Protein AF-A0A1V2RD81-F1 (afdb_monomer_lite)

Radius of gyration: 16.03 Å; chains: 1; bounding box: 34×16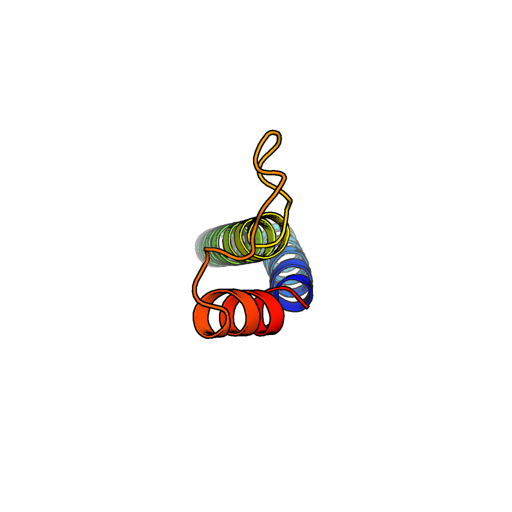×46 Å

Sequence (72 aa):
MRGTEHYREAERALRRANESGDVEWAMVNAQMAQVHATLALAAATALAPVAGVQDTRELESSTYEAWQEVAE

Secondary structure (DSSP, 8-state):
--HHHHHHHHHHHHHHHHH-S-HHHHHHHHHHHHHHHHHHHHHHHHTS--TT---GGGS-HHHHHHHHHHH-

Structure (mmCIF, N/CA/C/O backbone):
data_AF-A0A1V2RD81-F1
#
_entry.id   AF-A0A1V2RD81-F1
#
loop_
_atom_site.group_PDB
_atom_site.id
_atom_site.type_symbol
_atom_site.label_atom_id
_atom_site.label_alt_id
_atom_site.label_comp_id
_atom_site.label_asym_id
_atom_site.label_entity_id
_atom_site.label_seq_id
_atom_site.pdbx_PDB_ins_code
_atom_site.Cartn_x
_atom_site.Cartn_y
_atom_site.Cartn_z
_atom_site.occupancy
_atom_site.B_iso_or_equiv
_atom_site.auth_seq_id
_atom_site.auth_comp_id
_atom_site.auth_asym_id
_atom_site.auth_atom_id
_atom_site.pdbx_PDB_model_num
ATOM 1 N N . MET A 1 1 ? -12.064 -5.216 -0.323 1.00 69.00 1 MET A N 1
ATOM 2 C CA . MET A 1 1 ? -10.748 -5.724 0.090 1.00 69.00 1 MET A CA 1
ATOM 3 C C . MET A 1 1 ? -10.522 -5.318 1.526 1.00 69.00 1 MET A C 1
ATOM 5 O O . MET A 1 1 ? -10.931 -4.224 1.891 1.00 69.00 1 MET A O 1
ATOM 9 N N . ARG A 1 2 ? -9.901 -6.194 2.303 1.00 85.56 2 ARG A N 1
ATOM 10 C CA . ARG A 1 2 ? -9.563 -5.996 3.715 1.00 85.56 2 ARG A CA 1
ATOM 11 C C . ARG A 1 2 ? -8.131 -5.479 3.863 1.00 85.56 2 ARG A C 1
ATOM 13 O O . ARG A 1 2 ? -7.340 -5.577 2.918 1.00 85.56 2 ARG A O 1
ATOM 20 N N . GLY A 1 3 ? -7.759 -4.967 5.035 1.00 84.69 3 GLY A N 1
ATOM 21 C CA . GLY A 1 3 ? -6.417 -4.427 5.296 1.00 84.69 3 GLY A CA 1
ATOM 22 C C . GLY A 1 3 ? -5.283 -5.394 4.926 1.00 84.69 3 GLY A C 1
ATOM 23 O O . GLY A 1 3 ? -4.323 -5.020 4.248 1.00 84.69 3 GLY A O 1
ATOM 24 N N . THR A 1 4 ? -5.430 -6.674 5.276 1.00 87.94 4 THR A N 1
ATOM 25 C CA . THR A 1 4 ? -4.443 -7.718 4.944 1.00 87.94 4 THR A CA 1
ATOM 26 C C . THR A 1 4 ? -4.378 -8.043 3.447 1.00 87.94 4 THR A C 1
ATOM 28 O O . THR A 1 4 ? -3.313 -8.381 2.924 1.00 87.94 4 THR A O 1
ATOM 31 N N . GLU A 1 5 ? -5.491 -7.918 2.725 1.00 91.75 5 GLU A N 1
ATOM 32 C CA . GLU A 1 5 ? -5.537 -8.104 1.272 1.00 91.75 5 GLU A CA 1
ATOM 33 C C . GLU A 1 5 ? -4.838 -6.951 0.554 1.00 91.75 5 GLU A C 1
ATOM 35 O O . GLU A 1 5 ? -4.053 -7.191 -0.361 1.00 91.75 5 GLU A O 1
ATOM 40 N N . HIS A 1 6 ? -5.044 -5.716 1.020 1.00 92.12 6 HIS A N 1
ATOM 41 C CA . HIS A 1 6 ? -4.299 -4.556 0.544 1.00 92.12 6 HIS A CA 1
ATOM 42 C C . HIS A 1 6 ? -2.791 -4.731 0.751 1.00 92.12 6 HIS A C 1
ATOM 44 O O . HIS A 1 6 ? -2.024 -4.499 -0.177 1.00 92.12 6 HIS A O 1
ATOM 50 N N . TYR A 1 7 ? -2.350 -5.244 1.901 1.00 92.19 7 TYR A N 1
ATOM 51 C CA . TYR A 1 7 ? -0.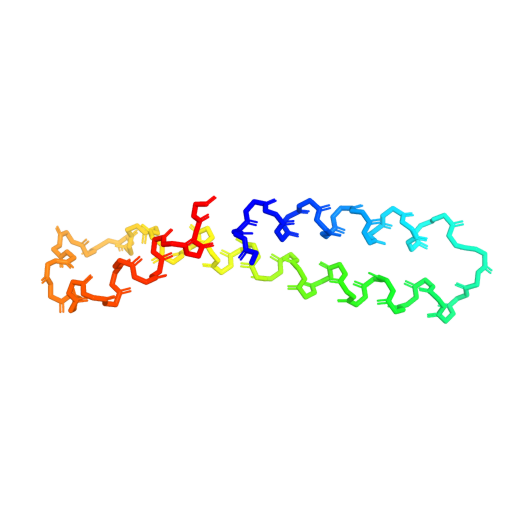927 -5.518 2.119 1.00 92.19 7 TYR A CA 1
ATOM 52 C C . TYR A 1 7 ? -0.358 -6.518 1.095 1.00 92.19 7 TYR A C 1
ATOM 54 O O . TYR A 1 7 ? 0.675 -6.266 0.475 1.00 92.19 7 TYR A O 1
ATOM 62 N N . ARG A 1 8 ? -1.067 -7.626 0.839 1.00 95.50 8 ARG A N 1
ATOM 63 C CA . ARG A 1 8 ? -0.643 -8.632 -0.155 1.00 95.50 8 ARG A CA 1
ATOM 64 C C . ARG A 1 8 ? -0.605 -8.073 -1.576 1.00 95.50 8 ARG A C 1
ATOM 66 O O . ARG A 1 8 ? 0.305 -8.410 -2.332 1.00 95.50 8 ARG A O 1
ATOM 73 N N . GLU A 1 9 ? -1.575 -7.242 -1.957 1.00 97.12 9 GLU A N 1
ATOM 74 C CA . GLU A 1 9 ? -1.559 -6.583 -3.268 1.00 97.12 9 GLU A CA 1
ATOM 75 C C . GLU A 1 9 ? -0.414 -5.574 -3.386 1.00 97.12 9 GLU A C 1
ATOM 77 O O . GLU A 1 9 ? 0.225 -5.509 -4.438 1.00 97.12 9 GLU A O 1
ATOM 82 N N . ALA A 1 10 ? -0.073 -4.864 -2.305 1.00 96.31 10 ALA A N 1
ATOM 83 C CA . ALA A 1 10 ? 1.089 -3.982 -2.283 1.00 96.31 10 ALA A CA 1
ATOM 84 C C . ALA A 1 10 ? 2.389 -4.751 -2.568 1.00 96.31 10 ALA A C 1
ATOM 86 O O . ALA A 1 10 ? 3.165 -4.357 -3.439 1.00 96.31 10 ALA A O 1
ATOM 87 N N . GLU A 1 11 ? 2.601 -5.896 -1.913 1.00 97.44 11 GLU A N 1
ATOM 88 C CA . GLU A 1 11 ? 3.776 -6.746 -2.154 1.00 97.44 11 GLU A CA 1
ATOM 89 C C . GLU A 1 11 ? 3.815 -7.342 -3.569 1.00 97.44 11 GLU A C 1
ATOM 91 O O . GLU A 1 11 ? 4.889 -7.550 -4.142 1.00 97.44 11 GLU A O 1
ATOM 96 N N . ARG A 1 12 ? 2.653 -7.683 -4.140 1.00 97.50 12 ARG A N 1
ATOM 97 C CA . ARG A 1 12 ? 2.563 -8.188 -5.519 1.00 97.50 12 ARG A CA 1
ATOM 98 C C . ARG A 1 12 ? 2.924 -7.099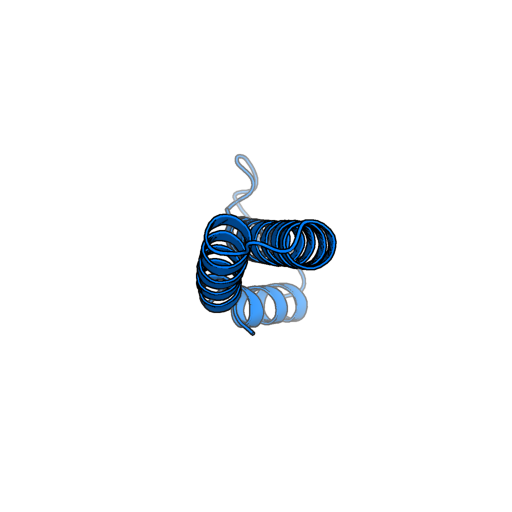 -6.516 1.00 97.50 12 ARG A C 1
ATOM 100 O O . ARG A 1 12 ? 3.747 -7.349 -7.391 1.00 97.50 12 ARG A O 1
ATOM 107 N N . ALA A 1 13 ? 2.347 -5.910 -6.371 1.00 96.75 13 ALA A N 1
ATOM 108 C CA . ALA A 1 13 ? 2.633 -4.778 -7.241 1.00 96.75 13 ALA A CA 1
ATOM 109 C C . ALA A 1 13 ? 4.112 -4.367 -7.146 1.00 96.75 13 ALA A C 1
ATOM 111 O O . ALA A 1 13 ? 4.763 -4.189 -8.173 1.00 96.75 13 ALA A O 1
ATOM 112 N N . LEU A 1 14 ? 4.689 -4.344 -5.939 1.00 97.25 14 LEU A N 1
ATOM 113 C CA . LEU A 1 14 ? 6.105 -4.022 -5.750 1.00 97.25 14 LEU A CA 1
ATOM 114 C C . LEU A 1 14 ? 7.037 -5.044 -6.423 1.00 97.25 14 LEU A C 1
ATOM 116 O O . LEU A 1 14 ? 7.993 -4.651 -7.088 1.00 97.25 14 LEU A O 1
ATOM 120 N N . ARG A 1 15 ? 6.741 -6.349 -6.314 1.00 97.50 15 ARG A N 1
ATOM 121 C CA . ARG A 1 15 ? 7.489 -7.394 -7.040 1.00 97.50 15 ARG A CA 1
ATOM 122 C C . ARG A 1 15 ? 7.434 -7.190 -8.548 1.00 97.50 15 ARG A C 1
ATOM 124 O O . ARG A 1 15 ? 8.480 -7.171 -9.187 1.00 97.50 15 ARG A O 1
ATOM 131 N N . ARG A 1 16 ? 6.240 -6.963 -9.103 1.00 96.50 16 ARG A N 1
ATOM 132 C CA . ARG A 1 16 ? 6.090 -6.734 -10.547 1.00 96.50 16 ARG A CA 1
ATOM 133 C C . ARG A 1 16 ? 6.822 -5.470 -11.006 1.00 96.50 16 ARG A C 1
ATOM 135 O O . ARG A 1 16 ? 7.384 -5.468 -12.092 1.00 96.50 16 ARG A O 1
ATOM 142 N N . ALA A 1 17 ? 6.847 -4.413 -10.190 1.00 96.12 17 ALA A N 1
ATOM 143 C CA . ALA A 1 17 ? 7.625 -3.212 -10.489 1.00 96.12 17 ALA A CA 1
ATOM 144 C C . ALA A 1 17 ? 9.135 -3.503 -10.545 1.00 96.12 17 ALA A C 1
ATOM 146 O O . ALA A 1 17 ? 9.811 -3.031 -11.452 1.00 96.12 17 ALA A O 1
ATOM 147 N N . ASN A 1 18 ? 9.647 -4.311 -9.611 1.00 95.75 18 ASN A N 1
ATOM 148 C CA . ASN A 1 18 ? 11.063 -4.680 -9.539 1.00 95.75 18 ASN A CA 1
ATOM 149 C C . ASN A 1 18 ? 11.504 -5.642 -10.658 1.00 95.75 18 ASN A C 1
ATOM 151 O O . ASN A 1 18 ? 12.663 -5.641 -11.058 1.00 95.75 18 ASN A O 1
ATOM 155 N N . GLU A 1 19 ? 10.587 -6.473 -11.149 1.00 95.31 19 GLU A N 1
ATOM 156 C CA . GLU A 1 19 ? 10.834 -7.429 -12.236 1.00 95.31 19 GLU A CA 1
ATOM 157 C C . GLU A 1 19 ? 10.619 -6.817 -13.632 1.00 95.31 19 GLU A C 1
ATOM 159 O O . GLU A 1 19 ? 10.963 -7.437 -14.640 1.00 95.31 19 GLU A O 1
ATOM 164 N N . SER A 1 20 ? 10.051 -5.609 -13.715 1.00 90.56 20 SER A N 1
ATOM 165 C CA . SER A 1 20 ? 9.730 -4.963 -14.987 1.00 90.56 20 SER A CA 1
ATOM 166 C C . SER A 1 20 ? 10.982 -4.436 -15.693 1.00 90.56 20 SER A C 1
ATOM 168 O O . SER A 1 20 ? 11.767 -3.682 -15.123 1.00 90.56 20 SER A O 1
ATOM 170 N N . GLY A 1 21 ? 11.124 -4.773 -16.977 1.00 89.81 21 GLY A N 1
ATOM 171 C CA . GLY A 1 21 ? 12.083 -4.125 -17.881 1.00 89.81 21 GLY A CA 1
ATOM 172 C C . GLY A 1 21 ? 11.566 -2.817 -18.495 1.00 89.81 21 GLY A C 1
ATOM 173 O O . GLY A 1 21 ? 12.331 -2.094 -19.126 1.00 89.81 21 GLY A O 1
ATOM 174 N N . ASP A 1 22 ? 10.277 -2.519 -18.318 1.00 95.88 22 ASP A N 1
ATOM 175 C CA . ASP A 1 22 ? 9.621 -1.295 -18.774 1.00 95.88 22 ASP A CA 1
ATOM 176 C C . ASP A 1 22 ? 9.471 -0.319 -17.596 1.00 95.88 22 ASP A C 1
ATOM 178 O O . ASP A 1 22 ? 8.856 -0.646 -16.574 1.00 95.88 22 ASP A O 1
ATOM 182 N N . VAL A 1 23 ? 10.047 0.878 -17.745 1.00 95.19 23 VAL A N 1
ATOM 183 C CA . VAL A 1 23 ? 10.074 1.922 -16.711 1.00 95.19 23 VAL A CA 1
ATOM 184 C C . VAL A 1 23 ? 8.681 2.481 -16.430 1.00 95.19 23 VAL A C 1
ATOM 186 O O . VAL A 1 23 ? 8.344 2.708 -15.268 1.00 95.19 23 VAL A O 1
ATOM 189 N N . GLU A 1 24 ? 7.852 2.680 -17.455 1.00 95.75 24 GLU A N 1
ATOM 190 C CA . GLU A 1 24 ? 6.498 3.213 -17.280 1.00 95.75 24 GLU A CA 1
ATOM 191 C C . GLU A 1 24 ? 5.642 2.204 -16.515 1.00 95.75 24 GLU A C 1
ATOM 193 O O . GLU A 1 24 ? 4.966 2.546 -15.540 1.00 95.75 24 GLU A O 1
ATOM 198 N N . TRP A 1 25 ? 5.752 0.929 -16.887 1.00 94.12 25 TRP A N 1
ATOM 199 C CA . TRP A 1 25 ? 5.038 -0.146 -16.211 1.00 94.12 25 TRP A CA 1
ATOM 200 C C . TRP A 1 25 ? 5.517 -0.332 -14.761 1.00 94.12 25 TRP A C 1
ATOM 202 O O . TRP A 1 25 ? 4.701 -0.516 -13.846 1.00 94.12 25 TRP A O 1
ATOM 212 N N . ALA A 1 26 ? 6.830 -0.216 -14.524 1.00 96.25 26 ALA A N 1
ATOM 213 C CA . ALA A 1 26 ? 7.415 -0.246 -13.185 1.00 96.25 26 ALA A CA 1
ATOM 214 C C . ALA A 1 26 ? 6.872 0.890 -12.306 1.00 96.25 26 ALA A C 1
ATOM 216 O O . ALA A 1 26 ? 6.475 0.653 -11.163 1.00 96.25 26 ALA A O 1
ATOM 217 N N . MET A 1 27 ? 6.789 2.108 -12.849 1.00 97.69 27 MET A N 1
ATOM 218 C CA . MET A 1 27 ? 6.252 3.271 -12.141 1.00 97.69 27 MET A CA 1
ATOM 219 C C . MET A 1 27 ? 4.776 3.098 -11.777 1.00 97.69 27 MET A C 1
ATOM 221 O O . MET A 1 27 ? 4.410 3.349 -10.627 1.00 97.69 27 MET A O 1
ATOM 225 N N . VAL A 1 28 ? 3.940 2.623 -12.706 1.00 97.62 28 VAL A N 1
ATOM 226 C CA . VAL A 1 28 ? 2.517 2.353 -12.430 1.00 97.62 28 VAL A CA 1
ATOM 227 C C . VAL A 1 28 ? 2.370 1.366 -11.271 1.00 97.62 28 VAL A C 1
ATOM 229 O O . VAL A 1 28 ? 1.575 1.582 -10.357 1.00 97.62 28 VAL A O 1
ATOM 232 N N . ASN A 1 29 ? 3.175 0.305 -11.248 1.00 97.56 29 ASN A N 1
ATOM 233 C CA . ASN A 1 29 ? 3.068 -0.713 -10.206 1.00 97.56 29 ASN A CA 1
ATOM 234 C C . ASN A 1 29 ? 3.643 -0.260 -8.868 1.00 97.56 29 ASN A C 1
ATOM 236 O O . ASN A 1 29 ? 3.089 -0.608 -7.828 1.00 97.56 29 ASN A O 1
ATOM 240 N N . ALA A 1 30 ? 4.682 0.573 -8.873 1.00 97.50 30 ALA A N 1
ATOM 241 C CA . ALA A 1 30 ? 5.160 1.226 -7.661 1.00 97.50 30 ALA A CA 1
ATOM 242 C C . ALA A 1 30 ? 4.081 2.142 -7.051 1.00 97.50 30 ALA A C 1
ATOM 244 O O . ALA A 1 30 ? 3.861 2.109 -5.840 1.00 97.50 30 ALA A O 1
ATOM 245 N N . GLN A 1 31 ? 3.351 2.898 -7.879 1.00 98.12 31 GLN A N 1
ATOM 246 C CA . GLN A 1 31 ? 2.233 3.732 -7.424 1.00 98.12 31 GLN A CA 1
ATOM 247 C C . GLN A 1 31 ? 1.081 2.887 -6.866 1.00 98.12 31 GLN A C 1
ATOM 249 O O . GLN A 1 31 ? 0.568 3.179 -5.786 1.00 98.12 31 GLN A O 1
ATOM 254 N N . MET A 1 32 ? 0.704 1.801 -7.549 1.00 97.44 32 MET A N 1
ATOM 255 C CA . MET A 1 32 ? -0.306 0.865 -7.037 1.00 97.44 32 MET A CA 1
ATOM 256 C C . MET A 1 32 ? 0.120 0.239 -5.704 1.00 97.44 32 MET A C 1
ATOM 258 O O . MET A 1 32 ? -0.696 0.135 -4.785 1.00 97.44 32 MET A O 1
ATOM 262 N N . ALA A 1 33 ? 1.398 -0.133 -5.570 1.00 97.75 33 ALA A N 1
ATOM 263 C CA . ALA A 1 33 ? 1.944 -0.661 -4.327 1.00 97.75 33 ALA A CA 1
ATOM 264 C C . ALA A 1 33 ? 1.830 0.353 -3.182 1.00 97.75 33 ALA A C 1
ATOM 266 O O . ALA A 1 33 ? 1.397 -0.009 -2.089 1.00 97.75 33 ALA A O 1
ATOM 267 N N . GLN A 1 34 ? 2.151 1.626 -3.438 1.00 97.69 34 GLN A N 1
ATOM 268 C CA . GLN A 1 34 ? 2.008 2.701 -2.453 1.00 97.69 34 GLN A CA 1
ATOM 269 C C . GLN A 1 34 ? 0.555 2.879 -2.005 1.00 97.69 34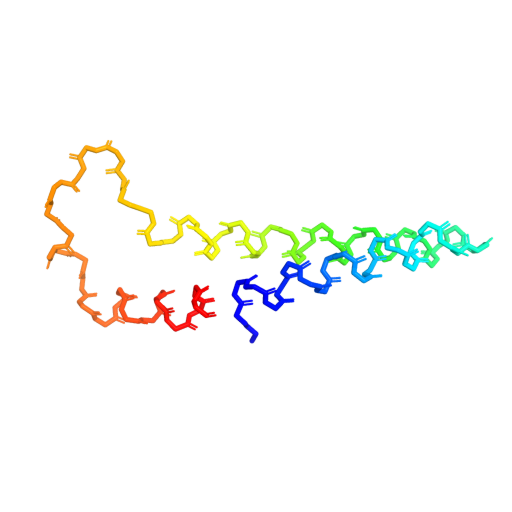 GLN A C 1
ATOM 271 O O . GLN A 1 34 ? 0.298 2.896 -0.804 1.00 97.69 34 GLN A O 1
ATOM 276 N N . VAL A 1 35 ? -0.399 2.941 -2.941 1.00 97.50 35 VAL A N 1
ATOM 277 C CA . VAL A 1 35 ? -1.830 3.079 -2.614 1.00 97.50 35 VAL A CA 1
ATOM 278 C C . VAL A 1 35 ? -2.302 1.925 -1.731 1.00 97.50 35 VAL A C 1
ATOM 280 O O . VAL A 1 35 ? -2.920 2.147 -0.690 1.00 97.50 35 VAL A O 1
ATOM 283 N N . HIS A 1 36 ? -1.981 0.687 -2.104 1.00 97.19 36 HIS A N 1
ATOM 284 C CA . HIS A 1 36 ? -2.363 -0.483 -1.322 1.00 97.19 36 HIS A CA 1
ATOM 285 C C . HIS A 1 36 ? -1.687 -0.528 0.056 1.00 97.19 36 HIS A C 1
ATOM 287 O O . HIS A 1 36 ? -2.350 -0.846 1.041 1.00 97.19 36 HIS A O 1
ATOM 293 N N . ALA A 1 37 ? -0.415 -0.144 0.167 1.00 94.62 37 ALA A N 1
ATOM 294 C CA . ALA A 1 37 ? 0.268 -0.060 1.456 1.00 94.62 37 ALA A CA 1
ATOM 295 C C . ALA A 1 37 ? -0.364 1.000 2.375 1.00 94.62 37 ALA A C 1
ATOM 297 O O . ALA A 1 37 ? -0.550 0.746 3.564 1.00 94.62 37 ALA A O 1
ATOM 298 N N . THR A 1 38 ? -0.752 2.161 1.835 1.00 95.12 38 THR A N 1
ATOM 299 C CA . THR A 1 38 ? -1.456 3.201 2.599 1.00 95.12 38 THR A CA 1
ATOM 300 C C . THR A 1 38 ? -2.823 2.723 3.079 1.00 95.12 38 THR A C 1
ATOM 302 O O . THR A 1 38 ? -3.162 2.946 4.238 1.00 95.12 38 THR A O 1
ATOM 305 N N . LEU A 1 39 ? -3.592 2.031 2.234 1.00 92.00 39 LEU A N 1
ATOM 306 C CA . LEU A 1 39 ? -4.890 1.471 2.628 1.00 92.00 39 LEU A CA 1
ATOM 307 C C . LEU A 1 39 ? -4.744 0.380 3.696 1.00 92.00 39 LEU A C 1
ATOM 309 O O . LEU A 1 39 ? -5.515 0.357 4.652 1.00 92.00 39 LEU A O 1
ATOM 313 N N . ALA A 1 40 ? -3.727 -0.478 3.582 1.00 90.50 40 ALA A N 1
ATOM 314 C CA . ALA A 1 40 ? -3.414 -1.477 4.600 1.00 90.50 40 ALA A CA 1
ATOM 315 C C . ALA A 1 40 ? -3.014 -0.834 5.938 1.00 90.50 40 ALA A C 1
ATOM 317 O O . ALA A 1 40 ? -3.469 -1.276 6.992 1.00 90.50 40 ALA A O 1
ATOM 318 N N . LEU A 1 41 ? -2.201 0.228 5.904 1.00 90.31 41 LEU A N 1
ATOM 319 C CA . LEU A 1 41 ? -1.829 0.986 7.098 1.00 90.31 41 LEU A CA 1
ATOM 320 C C . LEU A 1 41 ? -3.052 1.649 7.736 1.00 90.31 41 LEU A C 1
ATOM 322 O O . LEU A 1 41 ? -3.251 1.508 8.937 1.00 90.31 41 LEU A O 1
ATOM 326 N N . ALA A 1 42 ? -3.885 2.323 6.938 1.00 88.44 42 ALA A N 1
ATOM 327 C CA . ALA A 1 42 ? -5.106 2.961 7.418 1.00 88.44 42 ALA A CA 1
ATOM 328 C C . ALA A 1 42 ? -6.015 1.942 8.117 1.00 88.44 42 ALA A C 1
ATOM 330 O O . ALA A 1 42 ? -6.428 2.175 9.250 1.00 88.44 42 ALA A O 1
ATOM 331 N N . ALA A 1 43 ? -6.227 0.782 7.490 1.00 85.50 43 ALA A N 1
ATOM 332 C CA . ALA A 1 43 ? -6.977 -0.337 8.046 1.00 85.50 43 ALA A CA 1
ATOM 333 C C . ALA A 1 43 ? -6.380 -0.848 9.375 1.00 85.50 43 ALA A C 1
ATOM 335 O O . ALA A 1 43 ? -7.104 -1.010 10.353 1.00 85.50 43 ALA A O 1
ATOM 336 N N . ALA A 1 44 ? -5.055 -1.016 9.453 1.00 84.69 44 ALA A N 1
ATOM 337 C CA . ALA A 1 44 ? -4.375 -1.442 10.679 1.00 84.69 44 ALA A CA 1
ATOM 338 C C . ALA A 1 44 ? -4.477 -0.408 11.816 1.00 84.69 44 ALA A C 1
ATOM 340 O O . ALA A 1 44 ? -4.519 -0.772 12.990 1.00 84.69 44 ALA A O 1
ATOM 341 N N . THR A 1 45 ? -4.520 0.882 11.479 1.00 82.56 45 THR A N 1
ATOM 342 C CA . THR A 1 45 ? -4.623 1.968 12.464 1.00 82.56 45 THR A CA 1
ATOM 343 C C . THR A 1 45 ? -6.058 2.353 12.817 1.00 82.56 45 THR A C 1
ATOM 345 O O . THR A 1 45 ? -6.259 3.001 13.838 1.00 82.56 45 THR A O 1
ATOM 348 N N . ALA A 1 46 ? -7.052 1.944 12.025 1.00 78.06 46 ALA A N 1
ATOM 349 C CA . ALA A 1 46 ? -8.455 2.312 12.222 1.00 78.06 46 ALA A CA 1
ATOM 350 C C . ALA A 1 46 ? -9.044 1.794 13.544 1.00 78.06 46 ALA A C 1
ATOM 352 O O . ALA A 1 46 ? -9.885 2.453 14.146 1.00 78.06 46 ALA A O 1
ATOM 353 N N . LEU A 1 47 ? -8.580 0.629 14.003 1.00 66.69 47 LEU A N 1
ATOM 354 C CA . LEU A 1 47 ? -8.998 0.010 15.265 1.00 66.69 47 LEU A CA 1
ATOM 355 C C . LEU A 1 47 ? -7.944 0.121 16.369 1.00 66.69 47 LEU A C 1
ATOM 357 O O . LEU A 1 47 ? -8.161 -0.377 17.476 1.00 66.69 47 LEU A O 1
ATOM 361 N N . ALA A 1 48 ? -6.786 0.722 16.078 1.00 65.88 48 ALA A N 1
ATOM 362 C CA . ALA A 1 48 ? -5.764 0.896 17.093 1.00 65.88 48 ALA A CA 1
ATOM 363 C C . ALA A 1 48 ? -6.341 1.812 18.183 1.00 65.88 48 ALA A C 1
ATOM 365 O O . ALA A 1 48 ? -6.818 2.903 17.856 1.00 65.88 48 ALA A O 1
ATOM 366 N N . PRO A 1 49 ? -6.324 1.402 19.466 1.00 57.06 49 PRO A N 1
ATOM 367 C CA . PRO A 1 49 ? -6.745 2.290 20.532 1.00 57.06 49 PRO A CA 1
ATOM 368 C C . PRO A 1 49 ? -5.865 3.531 20.439 1.00 57.06 49 PRO A C 1
ATOM 370 O O . PRO A 1 49 ? -4.642 3.436 20.569 1.00 57.06 49 PRO A O 1
ATOM 373 N N . VAL A 1 50 ? -6.478 4.685 20.158 1.00 56.16 50 VAL A N 1
ATOM 374 C CA . VAL A 1 50 ? -5.794 5.976 20.241 1.00 56.16 50 VAL A CA 1
ATOM 375 C C . VAL A 1 50 ? -5.154 5.990 21.619 1.00 56.16 50 VAL A C 1
ATOM 377 O O . VAL A 1 50 ? -5.865 5.893 22.618 1.00 56.16 50 VAL A O 1
ATOM 380 N N . ALA A 1 51 ? -3.822 6.003 21.683 1.00 46.84 51 ALA A N 1
ATOM 381 C CA . ALA A 1 51 ? -3.100 5.946 22.944 1.00 46.84 51 ALA A CA 1
ATOM 382 C C . ALA A 1 51 ? -3.581 7.107 23.836 1.00 46.84 51 ALA A C 1
ATOM 384 O O . ALA A 1 51 ? -3.216 8.256 23.607 1.00 46.84 51 ALA A O 1
ATOM 385 N N . GLY A 1 52 ? -4.464 6.808 24.799 1.00 51.28 52 GLY A N 1
ATOM 386 C CA . GLY A 1 52 ? -5.115 7.793 25.672 1.00 51.28 52 GLY A CA 1
ATOM 387 C C . GLY A 1 52 ? -6.652 7.798 25.683 1.00 51.28 52 GLY A C 1
ATOM 388 O O . GLY A 1 52 ? -7.220 8.370 26.607 1.00 51.28 52 GLY A O 1
ATOM 389 N N . VAL A 1 53 ? -7.342 7.148 24.740 1.00 52.25 53 VAL A N 1
ATOM 390 C CA . VAL A 1 53 ? -8.815 7.049 24.738 1.00 52.25 53 VAL A CA 1
ATOM 391 C C . VAL A 1 53 ? -9.222 5.686 25.296 1.00 52.25 53 VAL A C 1
ATOM 393 O O . VAL A 1 53 ? -9.195 4.677 24.600 1.00 52.25 53 VAL A O 1
ATOM 396 N N . GLN A 1 54 ? -9.546 5.648 26.591 1.00 53.75 54 GLN A N 1
ATOM 397 C CA . GLN A 1 54 ? -9.984 4.429 27.289 1.00 53.75 54 GLN A CA 1
ATOM 398 C C . GLN A 1 54 ? -11.454 4.070 27.027 1.00 53.75 54 GLN A C 1
ATOM 400 O O . GLN A 1 54 ? -11.865 2.963 27.368 1.00 53.75 54 GLN A O 1
ATOM 405 N N . ASP A 1 55 ? -12.235 4.973 26.425 1.00 54.25 55 ASP A N 1
ATOM 406 C CA . ASP A 1 55 ? -13.658 4.759 26.171 1.00 54.25 55 ASP A CA 1
ATOM 407 C C . ASP A 1 55 ? -13.992 5.012 24.695 1.00 54.25 55 ASP A C 1
ATOM 409 O O . ASP A 1 55 ? -14.262 6.129 24.264 1.00 54.25 55 ASP A O 1
ATOM 413 N N . THR A 1 56 ? -13.924 3.953 23.889 1.00 55.16 56 THR A N 1
ATOM 414 C CA . THR A 1 56 ? -14.333 3.963 22.477 1.00 55.16 56 THR A CA 1
ATOM 415 C C . THR A 1 56 ? -15.850 3.846 22.302 1.00 55.16 56 THR A C 1
ATOM 417 O O . THR A 1 56 ? -16.321 3.823 21.168 1.00 55.16 56 THR A O 1
ATOM 420 N N . ARG A 1 57 ? -16.635 3.793 23.391 1.00 53.81 57 ARG A N 1
ATOM 421 C CA . ARG A 1 57 ? -18.101 3.638 23.336 1.00 53.81 57 ARG A CA 1
ATOM 422 C C . ARG A 1 57 ? -18.839 4.845 22.747 1.00 53.81 57 ARG A C 1
ATOM 424 O O . ARG A 1 57 ? -20.014 4.711 22.425 1.00 53.81 57 ARG A O 1
ATOM 431 N N . GLU A 1 58 ? -18.178 5.996 22.609 1.00 52.47 58 GLU A N 1
ATOM 432 C CA . GLU A 1 58 ? -18.756 7.209 22.007 1.00 52.47 58 GLU A CA 1
ATOM 433 C C . GLU A 1 58 ? -18.510 7.336 20.494 1.00 52.47 58 GLU A C 1
ATOM 435 O O . GLU A 1 58 ? -19.125 8.181 19.844 1.00 52.47 58 GLU A O 1
ATOM 440 N N . LEU A 1 59 ? -17.664 6.486 19.899 1.00 55.47 59 LEU A N 1
ATOM 441 C CA . LEU A 1 59 ? -17.696 6.294 18.450 1.00 55.47 59 LEU A CA 1
ATOM 442 C C . LEU 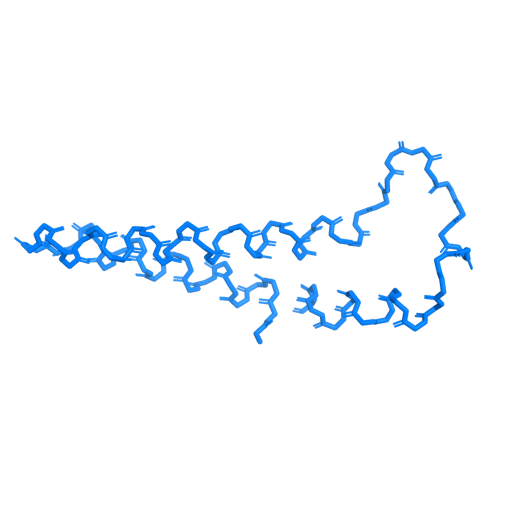A 1 59 ? -18.979 5.516 18.154 1.00 55.47 59 LEU A C 1
ATOM 444 O O . LEU A 1 59 ? -19.088 4.362 18.560 1.00 55.47 59 LEU A O 1
ATOM 448 N N . GLU A 1 60 ? -19.953 6.161 17.503 1.00 62.34 60 GLU A N 1
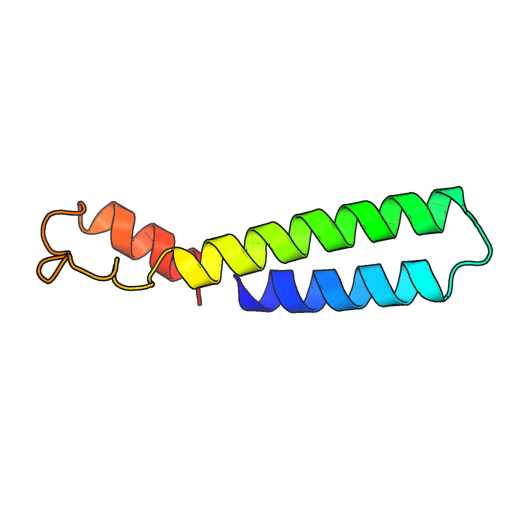ATOM 449 C CA . GLU A 1 60 ? -21.188 5.544 16.991 1.00 62.34 60 GLU A CA 1
ATOM 450 C C . GLU A 1 60 ? -20.913 4.090 16.576 1.00 62.34 60 GLU A C 1
ATOM 452 O O . GLU A 1 60 ? -20.080 3.864 15.694 1.00 62.34 60 GLU A O 1
ATOM 457 N N . SER A 1 61 ? -21.540 3.104 17.235 1.00 61.44 61 SER A N 1
ATOM 458 C CA . SER A 1 61 ? -21.128 1.693 17.102 1.00 61.44 61 SER A CA 1
ATOM 459 C C . SER A 1 61 ? -21.150 1.207 15.649 1.00 61.44 61 SER A C 1
ATOM 461 O O . SER A 1 61 ? -20.323 0.387 15.267 1.00 61.44 61 SER A O 1
ATOM 463 N N . SER A 1 62 ? -22.015 1.793 14.816 1.00 65.62 62 SER A N 1
ATOM 464 C CA . SER A 1 62 ? -22.087 1.552 13.372 1.00 65.62 62 SER A CA 1
ATOM 465 C C . SER A 1 62 ? -20.829 1.980 12.617 1.00 65.62 62 SER A C 1
ATOM 467 O O . SER A 1 62 ? -20.428 1.330 11.657 1.00 65.62 62 SER A O 1
ATOM 469 N N . THR A 1 63 ? -20.190 3.070 13.040 1.00 65.62 63 THR A N 1
ATOM 470 C CA . THR A 1 63 ? -18.930 3.532 12.459 1.00 65.62 63 THR A CA 1
ATOM 471 C C . THR A 1 63 ? -17.819 2.561 12.843 1.00 65.62 63 THR A C 1
ATOM 473 O O . THR A 1 63 ? -17.102 2.092 11.967 1.00 65.62 63 THR A O 1
ATOM 476 N N . TYR A 1 64 ? -17.717 2.183 14.121 1.00 66.00 64 TYR A N 1
ATOM 477 C CA . TYR A 1 64 ? -16.720 1.213 14.590 1.00 66.00 64 TYR A CA 1
ATOM 478 C C . TYR A 1 64 ? -16.834 -0.149 13.882 1.00 66.00 64 TYR A C 1
ATOM 480 O O . TYR A 1 64 ? -15.827 -0.675 13.411 1.00 66.00 64 TYR A O 1
ATOM 488 N N . GLU A 1 65 ? -18.051 -0.679 13.734 1.00 72.56 65 GLU A N 1
ATOM 489 C CA . GLU A 1 65 ? -18.319 -1.920 12.991 1.00 72.56 65 GLU A CA 1
ATOM 490 C C . GLU A 1 65 ? -17.889 -1.816 11.519 1.00 72.56 65 GLU A C 1
ATOM 492 O O . GLU A 1 65 ? -17.232 -2.721 11.003 1.00 72.56 65 GLU A O 1
ATOM 497 N N . ALA A 1 66 ? -18.174 -0.688 10.857 1.00 71.25 66 ALA A N 1
ATOM 498 C CA . ALA A 1 66 ? -17.746 -0.454 9.478 1.00 71.25 66 ALA A CA 1
ATOM 499 C C . ALA A 1 66 ? -16.213 -0.397 9.341 1.00 71.25 66 ALA A C 1
ATOM 501 O O . ALA A 1 66 ? -15.650 -0.927 8.384 1.00 71.25 66 ALA A O 1
ATOM 502 N N . TRP A 1 67 ? -15.510 0.209 10.303 1.00 69.56 67 TRP A N 1
ATOM 503 C CA . TRP A 1 67 ? -14.044 0.199 10.322 1.00 69.56 67 TRP A CA 1
ATOM 504 C C . TRP A 1 67 ? -13.482 -1.198 10.596 1.00 69.56 67 TRP A C 1
ATOM 506 O O . TRP A 1 67 ? -12.452 -1.557 10.023 1.00 69.56 67 TRP A O 1
ATOM 516 N N . GLN A 1 68 ? -14.161 -2.000 11.419 1.00 72.94 68 GLN A N 1
ATOM 517 C CA . GLN A 1 68 ? -13.751 -3.369 11.709 1.00 72.94 68 GLN A CA 1
ATOM 518 C C . GLN A 1 68 ? -13.848 -4.281 10.484 1.00 72.94 68 GLN A C 1
ATOM 520 O O . GLN A 1 68 ? -12.906 -5.023 10.209 1.00 72.94 68 GLN A O 1
ATOM 525 N N . GLU A 1 69 ? -14.923 -4.167 9.699 1.00 78.56 69 GLU A N 1
ATOM 526 C CA . GLU A 1 69 ? -15.095 -4.927 8.454 1.00 78.56 69 GLU A CA 1
ATOM 527 C C . GLU A 1 69 ? -13.965 -4.669 7.442 1.00 78.56 69 GLU A C 1
ATOM 529 O O . GLU A 1 69 ? -13.537 -5.573 6.724 1.00 78.56 69 GLU A O 1
ATOM 534 N N . VAL A 1 70 ? -13.472 -3.430 7.378 1.00 73.81 70 VAL A N 1
ATOM 535 C CA . VAL A 1 70 ? -12.395 -3.041 6.456 1.00 73.81 70 VAL A CA 1
ATOM 536 C C . VAL A 1 70 ? -11.016 -3.447 6.996 1.00 73.81 70 VAL A C 1
ATOM 538 O O . VAL A 1 70 ? -10.100 -3.721 6.212 1.00 73.81 70 VAL A O 1
ATOM 541 N N . ALA A 1 71 ? -10.852 -3.491 8.320 1.00 71.19 71 ALA A N 1
ATOM 542 C CA . ALA A 1 71 ? -9.595 -3.821 8.981 1.00 71.19 71 ALA A CA 1
ATOM 543 C C . ALA A 1 71 ? -9.233 -5.315 8.917 1.00 71.19 71 ALA A C 1
ATOM 545 O O . ALA A 1 71 ? -8.085 -5.643 8.596 1.00 71.19 71 ALA A O 1
ATOM 546 N N . GLU A 1 72 ? -10.191 -6.198 9.211 1.00 65.69 72 GLU A N 1
ATOM 547 C CA . GLU A 1 72 ? -10.019 -7.662 9.274 1.00 65.69 72 GLU A CA 1
ATOM 548 C C . GLU A 1 72 ? -10.040 -8.314 7.899 1.00 65.69 72 GLU A C 1
ATOM 550 O O . GLU A 1 72 ? -9.081 -9.016 7.496 1.00 65.69 72 GLU A O 1
#

Foldseek 3Di:
DALVVLQVLLVVLCVCLVVDPDPVSSVVSPVSSVVSPVLSVCLCCLPPPPVPDPDPVPVPVVVVVVSPVRND

pLDDT: mean 81.88, std 16.34, range [46.84, 98.12]